Protein AF-A0A831YC00-F1 (afdb_monomer_lite)

Secondary structure (DSSP, 8-state):
------TTSEEEE-SSS-EEEE-GGG---HHHHHHHHHHHHHHHHHHHS---TTSTT--HHHHHHHHHHHHHHHHHHHHHHHHH-

Radius of gyration: 14.04 Å; chains: 1; bounding box: 34×26×39 Å

Structure (mmCIF, N/CA/C/O backbone):
data_AF-A0A831YC00-F1
#
_entry.id   AF-A0A831YC00-F1
#
loop_
_atom_site.group_PDB
_atom_site.id
_atom_site.type_symbol
_atom_site.label_atom_id
_atom_site.label_alt_id
_atom_site.label_comp_id
_atom_site.label_asym_id
_atom_site.label_entity_id
_atom_site.label_seq_id
_atom_site.pdbx_PDB_ins_code
_atom_site.Cartn_x
_atom_site.Cartn_y
_atom_site.Cartn_z
_atom_site.occupancy
_atom_site.B_iso_or_equiv
_atom_site.auth_seq_id
_atom_site.auth_comp_id
_atom_site.auth_asym_id
_atom_site.auth_atom_id
_atom_site.pdbx_PDB_model_num
ATOM 1 N N . MET A 1 1 ? -8.950 -5.141 17.960 1.00 32.53 1 MET A N 1
ATOM 2 C CA . MET A 1 1 ? -9.194 -6.026 16.790 1.00 32.53 1 MET A CA 1
ATOM 3 C C . MET A 1 1 ? -8.737 -5.265 15.558 1.00 32.53 1 MET A C 1
ATOM 5 O O . MET A 1 1 ? -9.453 -4.383 15.101 1.00 32.53 1 MET A O 1
ATOM 9 N N . VAL A 1 2 ? -7.533 -5.557 15.069 1.00 39.03 2 VAL A N 1
ATOM 10 C CA . VAL A 1 2 ? -6.964 -4.917 13.875 1.00 39.03 2 VAL A CA 1
ATOM 11 C C . VAL A 1 2 ? -7.797 -5.352 12.674 1.00 39.03 2 VAL A C 1
ATOM 13 O O . VAL A 1 2 ? -7.804 -6.536 12.335 1.00 39.03 2 VAL A O 1
ATOM 16 N N . ARG A 1 3 ? -8.569 -4.448 12.062 1.00 43.88 3 ARG A N 1
ATOM 17 C CA . ARG A 1 3 ? -9.260 -4.784 10.813 1.00 43.88 3 ARG A CA 1
ATOM 18 C C . ARG A 1 3 ? -8.210 -4.789 9.703 1.00 43.88 3 ARG A C 1
ATOM 20 O O . ARG A 1 3 ? -7.621 -3.741 9.455 1.00 43.88 3 ARG A O 1
ATOM 27 N N . PRO A 1 4 ? -7.960 -5.915 9.015 1.00 48.69 4 PRO A N 1
ATOM 28 C CA . PRO A 1 4 ? -7.192 -5.862 7.784 1.00 48.69 4 PRO A CA 1
ATOM 29 C C . PRO A 1 4 ? -7.975 -4.981 6.813 1.00 48.69 4 PRO A C 1
ATOM 31 O O . PRO A 1 4 ? -9.101 -5.324 6.437 1.00 48.69 4 PRO A O 1
ATOM 34 N N . TYR A 1 5 ? -7.418 -3.825 6.451 1.00 52.47 5 TYR A N 1
ATOM 35 C CA . TYR A 1 5 ? -8.006 -3.002 5.404 1.00 52.47 5 TYR A CA 1
ATOM 36 C C . TYR A 1 5 ? -8.073 -3.862 4.147 1.00 52.47 5 TYR A C 1
ATOM 38 O O . TYR A 1 5 ? -7.064 -4.360 3.638 1.00 52.47 5 TYR A O 1
ATOM 46 N N . LYS A 1 6 ? -9.305 -4.139 3.716 1.00 54.62 6 LYS A N 1
ATOM 47 C CA . LYS A 1 6 ? -9.562 -4.915 2.510 1.00 54.62 6 LYS A CA 1
ATOM 48 C C . LYS A 1 6 ? -8.945 -4.164 1.332 1.00 54.62 6 LYS A C 1
ATOM 50 O O . LYS A 1 6 ? -8.880 -2.939 1.330 1.00 54.62 6 LYS A O 1
ATOM 55 N N . THR A 1 7 ? -8.593 -4.893 0.279 1.00 53.91 7 THR A N 1
ATOM 56 C CA . THR A 1 7 ? -8.188 -4.355 -1.035 1.00 53.91 7 THR A CA 1
ATOM 57 C C . THR A 1 7 ? -9.161 -3.321 -1.631 1.00 53.91 7 THR 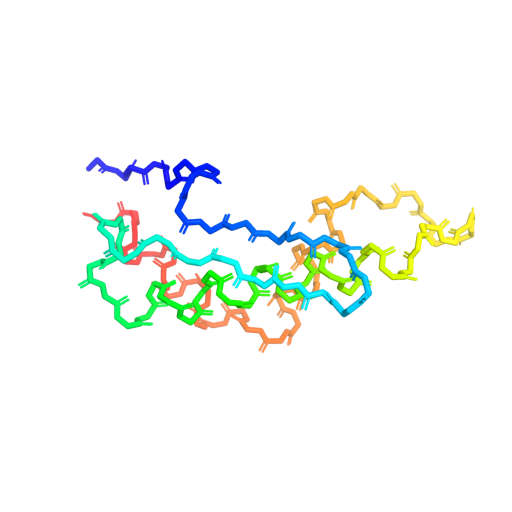A C 1
ATOM 59 O O . THR A 1 7 ? -8.854 -2.711 -2.646 1.00 53.91 7 THR A O 1
ATOM 62 N N . THR A 1 8 ? -10.325 -3.104 -1.013 1.00 61.56 8 THR A N 1
ATOM 63 C CA . THR A 1 8 ? -11.295 -2.051 -1.328 1.00 61.56 8 THR A CA 1
ATOM 64 C C . THR A 1 8 ? -10.950 -0.658 -0.784 1.00 61.56 8 THR A C 1
ATOM 66 O O . THR A 1 8 ? -11.606 0.293 -1.198 1.00 61.56 8 THR A O 1
ATOM 69 N N . THR A 1 9 ? -9.996 -0.508 0.147 1.00 76.38 9 THR A N 1
ATOM 70 C CA . THR A 1 9 ? -9.661 0.804 0.748 1.00 76.38 9 THR A CA 1
ATOM 71 C C . THR A 1 9 ? -8.799 1.665 -0.177 1.00 76.38 9 THR A C 1
ATOM 73 O O . THR A 1 9 ? -9.028 2.866 -0.290 1.00 76.38 9 THR A O 1
ATOM 76 N N . ALA A 1 10 ? -7.850 1.050 -0.881 1.00 82.06 10 ALA A N 1
ATOM 77 C CA . ALA A 1 10 ? -7.067 1.701 -1.922 1.00 82.06 10 ALA A CA 1
ATOM 78 C C . ALA A 1 10 ? -6.692 0.691 -3.007 1.00 82.06 10 ALA A C 1
ATOM 80 O O . ALA A 1 10 ? -6.397 -0.467 -2.699 1.00 82.06 10 ALA A O 1
ATOM 81 N N . PHE A 1 11 ? -6.692 1.127 -4.267 1.00 84.06 11 PHE A N 1
ATOM 82 C CA . PHE A 1 11 ? -6.156 0.325 -5.363 1.00 84.06 11 PHE A CA 1
ATOM 83 C C . PHE A 1 11 ? -5.610 1.190 -6.498 1.00 84.06 11 PHE A C 1
ATOM 85 O O . PHE A 1 11 ? -6.121 2.266 -6.814 1.00 84.06 11 PHE A O 1
ATOM 92 N N . THR A 1 12 ? -4.589 0.664 -7.161 1.00 84.44 12 THR A N 1
ATOM 93 C CA . THR A 1 12 ? -3.983 1.272 -8.340 1.00 84.44 12 THR A CA 1
ATOM 94 C C . THR A 1 12 ? -4.552 0.674 -9.618 1.00 84.44 12 THR A C 1
ATOM 96 O O . THR A 1 12 ? -4.475 -0.533 -9.854 1.00 84.44 12 THR A O 1
ATOM 99 N N . LYS A 1 13 ? -5.019 1.538 -10.520 1.00 86.06 13 LYS A N 1
ATOM 100 C CA . LYS A 1 13 ? -5.217 1.195 -11.927 1.00 86.06 13 LYS A CA 1
ATOM 101 C C . LYS A 1 13 ? -3.934 1.500 -12.698 1.00 86.06 13 LYS A C 1
ATOM 103 O O . LYS A 1 13 ? -3.559 2.657 -12.871 1.00 86.06 13 LYS A O 1
ATOM 108 N N . LEU A 1 14 ? -3.276 0.453 -13.190 1.00 81.12 14 LEU A N 1
ATOM 109 C CA . LEU A 1 14 ? -2.001 0.521 -13.921 1.00 81.12 14 LEU A CA 1
ATOM 110 C C . LEU A 1 14 ? -2.156 0.968 -15.393 1.00 81.12 14 LEU A C 1
ATOM 112 O O . LEU A 1 14 ? -1.401 0.539 -16.261 1.00 81.12 14 LEU A O 1
ATOM 116 N N . SER A 1 15 ? -3.148 1.811 -15.695 1.00 80.81 15 SER A N 1
ATOM 117 C CA . SER A 1 15 ? -3.286 2.447 -17.012 1.00 80.81 15 SER A CA 1
ATOM 118 C C . SER A 1 15 ? -2.145 3.439 -17.278 1.00 80.81 15 SER A C 1
ATOM 120 O O . SER A 1 15 ? -1.331 3.712 -16.401 1.00 80.81 15 SER A O 1
ATOM 122 N N . SER A 1 16 ? -2.063 3.996 -18.488 1.00 80.44 16 SER A N 1
ATOM 123 C CA . SER A 1 16 ? -1.182 5.134 -18.783 1.00 80.44 16 SER A CA 1
ATOM 124 C C . SER A 1 16 ? -2.025 6.408 -18.910 1.00 80.44 16 SER A C 1
ATOM 126 O O . SER A 1 16 ? -2.714 6.547 -19.921 1.00 80.44 16 SER A O 1
ATOM 128 N N . PRO A 1 17 ? -2.010 7.321 -17.917 1.00 81.50 17 PRO A N 1
ATOM 129 C CA . PRO A 1 17 ? -1.185 7.328 -16.700 1.00 81.50 17 PRO A CA 1
ATOM 130 C C . PRO A 1 17 ? -1.726 6.426 -15.563 1.00 81.50 17 PRO A C 1
ATOM 132 O O . PRO A 1 17 ? -2.926 6.117 -15.543 1.00 81.50 17 PRO A O 1
ATOM 135 N N . PRO A 1 18 ? -0.866 6.000 -14.612 1.00 85.62 18 PRO A N 1
ATOM 136 C CA . PRO A 1 18 ? -1.304 5.246 -13.441 1.00 85.62 18 PRO A CA 1
ATOM 137 C C . PRO A 1 18 ? -2.223 6.107 -12.578 1.00 85.62 18 PRO A C 1
ATOM 139 O O . PRO A 1 18 ? -1.962 7.294 -12.389 1.00 85.62 18 PRO A O 1
ATOM 142 N N . THR A 1 19 ? -3.296 5.527 -12.050 1.00 89.81 19 THR A N 1
ATOM 143 C CA . THR A 1 19 ? -4.257 6.251 -11.205 1.00 89.81 19 THR A CA 1
ATOM 144 C C . THR A 1 19 ? -4.486 5.490 -9.909 1.00 89.81 19 THR A C 1
ATOM 146 O O . THR A 1 19 ? -4.817 4.304 -9.940 1.00 89.81 19 THR A O 1
ATOM 149 N N . ILE A 1 20 ? -4.304 6.174 -8.780 1.00 89.62 20 ILE A N 1
ATOM 150 C CA . ILE A 1 20 ? -4.562 5.639 -7.442 1.00 89.62 20 ILE A CA 1
ATOM 151 C C . ILE A 1 20 ? -5.976 6.047 -7.038 1.00 89.62 20 ILE A C 1
ATOM 153 O O . ILE A 1 20 ? -6.320 7.226 -7.090 1.00 89.62 20 ILE A O 1
ATOM 157 N N . TYR A 1 21 ? -6.783 5.072 -6.639 1.00 88.88 21 TYR A N 1
ATOM 158 C CA . TYR A 1 21 ? -8.116 5.291 -6.097 1.00 88.88 21 TYR A CA 1
ATOM 159 C C . TYR A 1 21 ? -8.084 5.043 -4.594 1.00 88.88 21 TYR A C 1
ATOM 161 O O . TYR A 1 21 ? -7.618 3.993 -4.152 1.00 88.88 21 TYR A O 1
ATOM 169 N N . LEU A 1 22 ? -8.596 6.004 -3.828 1.00 87.44 22 LEU A N 1
ATOM 170 C CA . LEU A 1 22 ? -8.785 5.914 -2.384 1.00 87.44 22 LEU A CA 1
ATOM 171 C C . LEU A 1 22 ? -10.282 5.913 -2.085 1.00 87.44 22 LEU A C 1
ATOM 173 O O . LEU A 1 22 ? -11.044 6.643 -2.719 1.00 87.44 22 LEU A O 1
ATOM 177 N N . ASN A 1 23 ? -10.703 5.091 -1.131 1.00 86.25 23 ASN A N 1
ATOM 178 C CA . ASN A 1 23 ? -12.081 5.063 -0.671 1.00 86.25 23 ASN A CA 1
ATOM 179 C C . ASN A 1 23 ? -12.216 5.878 0.617 1.00 86.25 23 ASN A C 1
ATOM 181 O O . ASN A 1 23 ? -11.873 5.388 1.690 1.00 86.25 23 ASN A O 1
ATOM 185 N N . GLU A 1 24 ? -12.741 7.098 0.500 1.00 82.00 24 GLU A N 1
ATOM 186 C CA . GLU A 1 24 ? -12.931 8.023 1.627 1.00 82.00 24 GLU A CA 1
ATOM 187 C C . GLU A 1 24 ? -13.757 7.424 2.776 1.00 82.00 24 GLU A C 1
ATOM 189 O O . GLU A 1 24 ? -13.465 7.678 3.935 1.00 82.00 24 GLU A O 1
ATOM 194 N N . TYR A 1 25 ? -14.726 6.549 2.484 1.00 80.81 25 TYR A N 1
ATOM 195 C CA . TYR A 1 25 ? -15.593 5.937 3.501 1.00 80.81 25 TYR A CA 1
ATOM 196 C C . TYR A 1 25 ? -14.899 4.858 4.338 1.00 80.81 25 TYR A C 1
ATOM 198 O O . TYR A 1 25 ? -15.501 4.308 5.258 1.00 80.81 25 TYR A O 1
ATOM 206 N N . LEU A 1 26 ? -13.676 4.482 3.966 1.00 77.50 26 LEU A N 1
ATOM 207 C CA . LEU A 1 26 ? -12.882 3.455 4.633 1.00 77.50 26 LEU A CA 1
ATOM 208 C C . LEU A 1 26 ? -11.595 4.027 5.241 1.00 77.50 26 LEU A C 1
ATOM 210 O O . LEU A 1 26 ? -10.730 3.240 5.634 1.00 77.50 26 LEU A O 1
ATOM 214 N N . ILE A 1 27 ? -11.446 5.355 5.264 1.00 80.50 27 ILE A N 1
ATOM 215 C CA . ILE A 1 27 ? -10.253 6.042 5.752 1.00 80.50 27 ILE A CA 1
ATOM 216 C C . ILE A 1 27 ? -10.658 7.048 6.828 1.00 80.50 27 ILE A C 1
ATOM 218 O O . ILE A 1 27 ? -11.294 8.055 6.537 1.00 80.50 27 ILE A O 1
ATOM 222 N N . ASP A 1 28 ? -10.246 6.772 8.063 1.00 79.50 28 ASP A N 1
ATOM 223 C CA . ASP A 1 28 ? -10.632 7.562 9.237 1.00 79.50 28 ASP A CA 1
ATOM 224 C C . ASP A 1 28 ? -9.516 8.515 9.725 1.00 79.50 28 ASP A C 1
ATOM 226 O O . ASP A 1 28 ? -9.749 9.318 10.625 1.00 79.50 28 ASP A O 1
ATOM 230 N N . ASP A 1 29 ? -8.304 8.428 9.158 1.00 80.31 29 ASP A N 1
ATOM 231 C CA . ASP A 1 29 ? -7.102 9.137 9.630 1.00 80.31 29 ASP A CA 1
ATOM 232 C C . ASP A 1 29 ? -6.168 9.508 8.453 1.00 80.31 29 ASP A C 1
ATOM 234 O O . ASP A 1 29 ? -6.015 8.746 7.492 1.00 80.31 29 ASP A O 1
ATOM 238 N N . GLU A 1 30 ? -5.532 10.680 8.526 1.00 80.38 30 GLU A N 1
ATOM 239 C CA . GLU A 1 30 ? -4.561 11.187 7.546 1.00 80.38 30 GLU A CA 1
ATOM 240 C C . GLU A 1 30 ? -3.309 10.298 7.450 1.00 80.38 30 GLU A C 1
ATOM 242 O O . GLU A 1 30 ? -2.799 10.059 6.353 1.00 80.38 30 GLU A O 1
ATOM 247 N N . GLU A 1 31 ? -2.852 9.712 8.557 1.00 77.25 31 GLU A N 1
ATOM 248 C CA . GLU A 1 31 ? -1.717 8.779 8.550 1.00 77.25 31 GLU A CA 1
ATOM 249 C C . GLU A 1 31 ? -2.027 7.512 7.739 1.00 77.25 31 GLU A C 1
ATOM 251 O O . GLU A 1 31 ? -1.161 6.943 7.067 1.00 77.25 31 GLU A O 1
ATOM 256 N N . VAL A 1 32 ? -3.294 7.085 7.746 1.00 76.50 32 VAL A N 1
ATOM 257 C CA . VAL A 1 32 ? -3.762 5.949 6.944 1.00 76.50 32 VAL A CA 1
ATOM 258 C C . VAL A 1 32 ? -3.738 6.311 5.458 1.00 76.50 32 VAL A C 1
ATOM 260 O O . VAL A 1 32 ? -3.339 5.480 4.640 1.00 76.50 32 VAL A O 1
ATOM 263 N N . VAL A 1 33 ? -4.091 7.552 5.098 1.00 82.69 33 VAL A N 1
ATOM 264 C CA . VAL A 1 33 ? -3.953 8.058 3.721 1.00 82.69 33 VAL A CA 1
ATOM 265 C C . VAL A 1 33 ? -2.491 8.000 3.275 1.00 82.69 33 VAL A C 1
ATOM 267 O O . VAL A 1 33 ? -2.210 7.487 2.188 1.00 82.69 33 VAL A O 1
ATOM 270 N N . GLU A 1 34 ? -1.558 8.473 4.109 1.00 83.44 34 GLU A N 1
ATOM 271 C CA . GLU A 1 34 ? -0.121 8.478 3.797 1.00 83.44 34 GLU A CA 1
ATOM 272 C C . GLU A 1 34 ? 0.397 7.052 3.544 1.00 83.44 34 GLU A C 1
ATOM 274 O O . GLU A 1 34 ? 1.040 6.787 2.521 1.00 83.44 34 GLU A O 1
ATOM 279 N N . TYR A 1 35 ? 0.043 6.101 4.414 1.00 80.25 35 TYR A N 1
ATOM 280 C CA . TYR A 1 35 ? 0.415 4.695 4.250 1.00 80.25 35 TYR A CA 1
ATOM 281 C C . TYR A 1 35 ? -0.142 4.076 2.957 1.00 80.25 35 TYR A C 1
ATOM 283 O O . TYR A 1 35 ? 0.583 3.396 2.222 1.00 80.25 35 TYR A O 1
ATOM 291 N N . LEU A 1 36 ? -1.422 4.312 2.653 1.00 83.62 36 LEU A N 1
ATOM 292 C CA . LEU A 1 36 ? -2.073 3.762 1.461 1.00 83.62 36 LEU A CA 1
ATOM 293 C C . 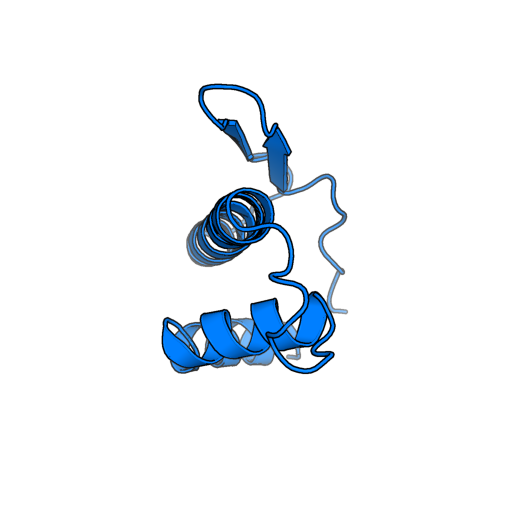LEU A 1 36 ? -1.479 4.340 0.174 1.00 83.62 36 LEU A C 1
ATOM 295 O O . LEU A 1 36 ? -1.221 3.590 -0.768 1.00 83.62 36 LEU A O 1
ATOM 299 N N . LEU A 1 37 ? -1.192 5.643 0.140 1.00 85.50 37 LEU A N 1
ATOM 300 C CA . LEU A 1 37 ? -0.520 6.276 -0.995 1.00 85.50 37 LEU A CA 1
ATOM 301 C C . LEU A 1 37 ? 0.875 5.689 -1.223 1.00 85.50 37 LEU A C 1
ATOM 303 O O . LEU A 1 37 ? 1.210 5.340 -2.356 1.00 85.50 37 LEU A O 1
ATOM 307 N N . LEU A 1 38 ? 1.671 5.522 -0.162 1.00 82.75 38 LEU A N 1
ATOM 308 C CA . LEU A 1 38 ? 2.999 4.909 -0.254 1.00 82.75 38 LEU A CA 1
ATOM 309 C C . LEU A 1 38 ? 2.924 3.478 -0.795 1.00 82.75 38 LEU A C 1
ATOM 311 O O . LEU A 1 38 ? 3.677 3.121 -1.706 1.00 82.75 38 LEU A O 1
ATOM 315 N N . ARG A 1 39 ? 1.982 2.675 -0.292 1.00 82.06 39 ARG A N 1
ATOM 316 C CA . ARG A 1 39 ? 1.742 1.311 -0.775 1.00 82.06 39 ARG A CA 1
ATOM 317 C C . ARG A 1 39 ? 1.423 1.292 -2.271 1.00 82.06 39 ARG A C 1
ATOM 319 O O . ARG A 1 39 ? 2.053 0.546 -3.021 1.00 82.06 39 ARG A O 1
ATOM 326 N N . GLU A 1 40 ? 0.470 2.104 -2.714 1.00 86.06 40 GLU A N 1
ATOM 327 C CA . GLU A 1 40 ? 0.022 2.130 -4.109 1.00 86.06 40 GLU A CA 1
ATOM 328 C C . GLU A 1 40 ? 1.098 2.681 -5.066 1.00 86.06 40 GLU A C 1
ATOM 330 O O . GLU A 1 40 ? 1.314 2.133 -6.150 1.00 86.06 40 GLU A O 1
ATOM 335 N N . LEU A 1 41 ? 1.879 3.680 -4.644 1.00 85.12 41 LEU A N 1
ATOM 336 C CA . LEU A 1 41 ? 3.042 4.158 -5.401 1.00 85.12 41 LEU A CA 1
ATOM 337 C C . LEU A 1 41 ? 4.103 3.064 -5.589 1.00 85.12 41 LEU A C 1
ATOM 339 O O . LEU A 1 41 ? 4.675 2.930 -6.676 1.00 85.12 41 LEU A O 1
ATOM 343 N N . MET A 1 42 ? 4.342 2.238 -4.568 1.00 80.12 42 MET A N 1
ATOM 344 C CA . MET A 1 42 ? 5.234 1.083 -4.698 1.00 80.12 42 MET A CA 1
ATOM 345 C C . MET A 1 42 ? 4.667 0.024 -5.642 1.00 80.12 42 MET A C 1
ATOM 347 O O . MET A 1 42 ? 5.428 -0.527 -6.434 1.00 80.12 42 MET A O 1
ATOM 351 N N . HIS A 1 43 ? 3.353 -0.218 -5.633 1.00 79.12 43 HIS A N 1
ATOM 352 C CA . HIS A 1 43 ? 2.700 -1.085 -6.619 1.00 79.12 43 HIS A CA 1
ATOM 353 C C . HIS A 1 43 ? 2.947 -0.597 -8.057 1.00 79.12 43 HIS A C 1
ATOM 355 O O . HIS A 1 43 ? 3.308 -1.399 -8.921 1.00 79.12 43 HIS A O 1
ATOM 361 N N . ILE A 1 44 ? 2.838 0.712 -8.317 1.00 82.88 44 ILE A N 1
ATOM 362 C CA . ILE A 1 44 ? 3.160 1.303 -9.628 1.00 82.88 44 ILE A CA 1
ATOM 363 C C . ILE A 1 44 ? 4.631 1.069 -9.979 1.00 82.88 44 ILE A C 1
ATOM 365 O O . ILE A 1 44 ? 4.942 0.609 -11.081 1.00 82.88 44 ILE A O 1
ATOM 369 N N . LYS A 1 45 ? 5.547 1.360 -9.046 1.00 77.31 45 LYS A N 1
ATOM 370 C CA . LYS A 1 45 ? 6.991 1.250 -9.282 1.00 77.31 45 LYS A CA 1
ATOM 371 C C . LYS A 1 45 ? 7.414 -0.198 -9.530 1.00 77.31 45 LYS A C 1
ATOM 373 O O . LYS A 1 45 ? 8.123 -0.459 -10.496 1.00 77.31 45 LYS A O 1
ATOM 378 N N . LEU A 1 46 ? 6.955 -1.142 -8.712 1.00 73.50 46 LEU A N 1
ATOM 379 C CA . LEU A 1 46 ? 7.248 -2.567 -8.874 1.00 73.50 46 LEU A CA 1
ATOM 380 C C . LEU A 1 46 ? 6.636 -3.133 -10.160 1.00 73.50 46 LEU A C 1
ATOM 382 O O . LEU A 1 46 ? 7.251 -3.985 -10.793 1.00 73.50 46 LEU A O 1
ATOM 386 N N . ASN A 1 47 ? 5.470 -2.640 -10.587 1.00 74.81 47 ASN A N 1
ATOM 387 C CA . ASN A 1 47 ? 4.878 -3.046 -11.859 1.00 74.81 47 ASN A CA 1
ATOM 388 C C . ASN A 1 47 ? 5.609 -2.456 -13.081 1.00 74.81 47 ASN A C 1
ATOM 390 O O . ASN A 1 47 ? 5.724 -3.127 -14.103 1.00 74.81 47 ASN A O 1
ATOM 394 N N . MET A 1 48 ? 6.127 -1.222 -12.994 1.00 68.50 48 MET A N 1
ATOM 395 C CA . MET A 1 48 ? 6.932 -0.611 -14.067 1.00 68.50 48 MET A CA 1
ATOM 396 C C . MET A 1 48 ? 8.256 -1.338 -14.314 1.00 68.50 48 MET A C 1
ATOM 398 O O . MET A 1 48 ? 8.766 -1.309 -15.432 1.00 68.50 48 MET A O 1
ATOM 402 N N . TYR A 1 49 ? 8.814 -1.979 -13.287 1.00 62.28 49 TYR A N 1
ATOM 403 C CA . TYR A 1 49 ? 10.030 -2.780 -13.392 1.00 62.28 49 TYR A CA 1
ATOM 404 C C . TYR A 1 49 ? 9.680 -4.255 -13.169 1.00 62.28 49 TYR A C 1
ATOM 406 O O . TYR A 1 49 ? 9.923 -4.778 -12.076 1.00 62.28 49 TYR A O 1
ATOM 414 N N . PRO A 1 50 ? 9.113 -4.946 -14.183 1.00 58.16 50 PRO A N 1
ATOM 415 C CA . PRO A 1 50 ? 8.880 -6.378 -14.086 1.00 58.16 50 PRO A CA 1
ATOM 416 C C . PRO A 1 50 ? 10.197 -7.073 -13.718 1.00 58.16 50 PRO A C 1
ATOM 418 O O . PRO A 1 50 ? 11.269 -6.603 -14.115 1.00 58.16 50 PRO A O 1
ATOM 421 N N . PRO A 1 51 ? 10.145 -8.156 -12.923 1.00 53.31 51 PRO A N 1
ATOM 422 C CA . PRO A 1 51 ? 11.329 -8.757 -12.332 1.00 53.31 51 PRO A CA 1
ATOM 423 C C . PRO A 1 51 ? 12.379 -9.026 -13.410 1.00 53.31 51 PRO A C 1
ATOM 425 O O . PRO A 1 51 ? 12.185 -9.854 -14.302 1.00 53.31 51 PRO A O 1
A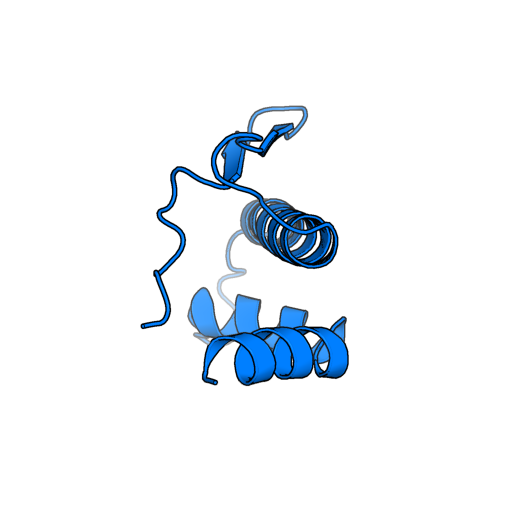TOM 428 N N . ILE A 1 52 ? 13.501 -8.307 -13.325 1.00 53.72 52 ILE A N 1
ATOM 429 C CA . ILE A 1 52 ? 14.674 -8.593 -14.140 1.00 53.72 52 ILE A CA 1
ATOM 430 C C . ILE A 1 52 ? 15.051 -10.029 -13.786 1.00 53.72 52 I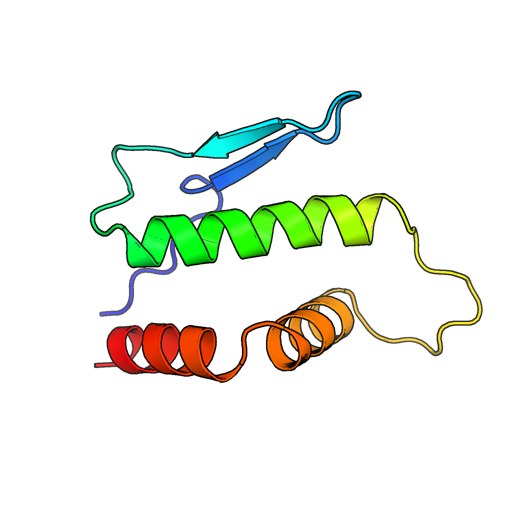LE A C 1
ATOM 432 O O . ILE A 1 52 ? 15.230 -10.354 -12.613 1.00 53.72 52 ILE A O 1
ATOM 436 N N . ARG A 1 53 ? 15.162 -10.905 -14.786 1.00 51.19 53 ARG A N 1
ATOM 437 C CA . ARG A 1 53 ? 15.417 -12.348 -14.603 1.00 51.19 53 ARG A CA 1
ATOM 438 C C . ARG A 1 53 ? 16.679 -12.666 -13.772 1.00 51.19 53 ARG A C 1
ATOM 440 O O . ARG A 1 53 ? 16.874 -13.807 -13.381 1.00 51.19 53 ARG A O 1
ATOM 447 N N . TYR A 1 54 ? 17.492 -11.653 -13.467 1.00 48.03 54 TYR A N 1
ATOM 448 C CA . TYR A 1 54 ? 18.747 -11.713 -12.723 1.00 48.03 54 TYR A CA 1
ATOM 449 C C . TYR A 1 54 ? 18.706 -11.085 -11.312 1.00 48.03 54 TYR A C 1
ATOM 451 O O . TYR A 1 54 ? 19.728 -11.101 -10.638 1.00 48.03 54 TYR A O 1
ATOM 459 N N . THR A 1 55 ? 17.574 -10.557 -10.810 1.00 52.09 55 THR A N 1
ATOM 460 C CA . THR A 1 55 ? 17.506 -9.935 -9.456 1.00 52.09 55 THR A CA 1
ATOM 461 C C . THR A 1 55 ? 17.397 -10.930 -8.285 1.00 52.09 55 THR A C 1
ATOM 463 O O . THR A 1 55 ? 16.925 -10.568 -7.213 1.00 52.09 55 THR A O 1
ATOM 466 N N . GLY A 1 56 ? 17.832 -12.181 -8.460 1.00 54.72 56 GLY A N 1
ATOM 467 C CA . GLY A 1 56 ? 18.054 -13.092 -7.330 1.00 54.72 56 GLY A CA 1
ATOM 468 C C . GLY A 1 56 ? 16.800 -13.515 -6.555 1.00 54.72 56 GLY A C 1
ATOM 469 O O . GLY A 1 56 ? 16.799 -13.461 -5.335 1.00 54.72 56 GLY A O 1
ATOM 470 N N . GLY A 1 57 ? 15.732 -13.934 -7.241 1.00 62.72 57 GLY A N 1
ATOM 471 C CA . GLY A 1 57 ? 14.676 -14.768 -6.637 1.00 62.72 57 GLY A CA 1
ATOM 472 C C . GLY A 1 57 ? 13.763 -14.137 -5.575 1.00 62.72 57 GLY A C 1
ATOM 473 O O . GLY A 1 57 ? 12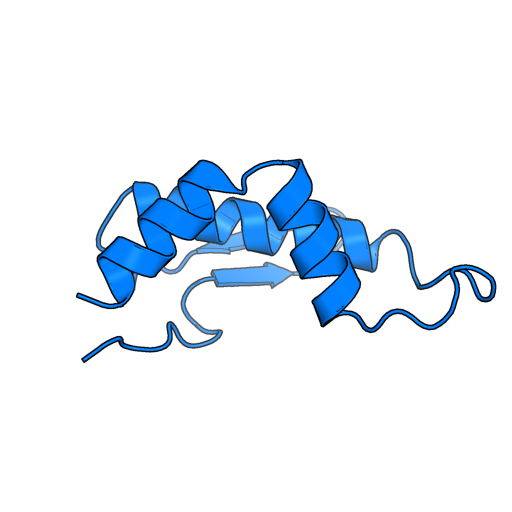.846 -14.818 -5.131 1.00 62.72 57 GLY A O 1
ATOM 474 N N . LEU A 1 58 ? 13.955 -12.869 -5.193 1.00 64.75 58 LEU A N 1
ATOM 475 C CA . LEU A 1 58 ? 13.115 -12.216 -4.183 1.00 64.75 58 LEU A CA 1
ATOM 476 C C . LEU A 1 58 ? 11.652 -12.129 -4.636 1.00 64.75 58 LEU A C 1
ATOM 478 O O . LEU A 1 58 ? 11.346 -11.649 -5.739 1.00 64.75 58 LEU A O 1
ATOM 482 N N . SER A 1 59 ? 10.754 -12.559 -3.754 1.00 68.50 59 SER A N 1
ATOM 483 C CA . SER A 1 59 ? 9.310 -12.463 -3.917 1.00 68.50 59 SER A CA 1
ATOM 484 C C . SER A 1 59 ? 8.850 -11.002 -3.961 1.00 68.50 59 SER A C 1
ATOM 486 O O . SER A 1 59 ? 9.536 -10.078 -3.518 1.00 68.50 59 SER A O 1
ATOM 488 N N . TYR A 1 60 ? 7.653 -10.778 -4.506 1.00 65.75 60 TYR A N 1
ATOM 489 C CA . TYR A 1 60 ? 7.035 -9.449 -4.543 1.00 65.75 60 TYR A CA 1
ATOM 490 C C . TYR A 1 60 ? 6.954 -8.816 -3.146 1.00 65.75 60 TYR A C 1
ATOM 492 O O . TYR A 1 60 ? 7.239 -7.631 -2.991 1.00 65.75 60 TYR A O 1
ATOM 500 N N . ALA A 1 61 ? 6.623 -9.627 -2.137 1.00 67.19 61 ALA A N 1
ATOM 501 C CA . ALA A 1 61 ? 6.536 -9.195 -0.750 1.00 67.19 61 ALA A CA 1
ATOM 502 C C . ALA A 1 61 ? 7.895 -8.735 -0.211 1.00 67.19 61 ALA A C 1
ATOM 504 O O . ALA A 1 61 ? 7.965 -7.671 0.381 1.00 67.19 61 ALA A O 1
ATOM 505 N N . GLU A 1 62 ? 8.977 -9.469 -0.478 1.00 70.62 62 GLU A N 1
ATOM 506 C CA . GLU A 1 62 ? 10.322 -9.096 -0.016 1.00 70.62 62 GLU A CA 1
ATOM 507 C C . GLU A 1 62 ? 10.835 -7.818 -0.690 1.00 70.62 62 GLU A C 1
ATOM 509 O O . GLU A 1 62 ? 11.466 -6.985 -0.046 1.00 70.62 62 GLU A O 1
ATOM 514 N N . LYS A 1 63 ? 10.532 -7.619 -1.980 1.00 70.88 63 LYS A N 1
ATOM 515 C CA . LYS A 1 63 ? 10.871 -6.371 -2.686 1.00 70.88 63 LYS A CA 1
ATOM 516 C C . LYS A 1 63 ? 10.091 -5.188 -2.134 1.00 70.88 63 LYS A C 1
ATOM 518 O O . LYS A 1 63 ? 10.659 -4.119 -1.933 1.00 70.88 63 LYS A O 1
ATOM 523 N N . PHE A 1 64 ? 8.798 -5.387 -1.905 1.00 69.94 64 PHE A N 1
ATOM 524 C CA . PHE A 1 64 ? 7.935 -4.384 -1.307 1.00 69.94 64 PHE A CA 1
ATOM 525 C C . PHE A 1 64 ? 8.422 -4.023 0.100 1.00 69.94 64 PHE A C 1
ATOM 527 O O . PHE A 1 64 ? 8.674 -2.854 0.363 1.00 69.94 64 PHE A O 1
ATOM 534 N N . ASP A 1 65 ? 8.659 -5.015 0.956 1.00 68.56 65 ASP A N 1
ATOM 535 C CA . ASP A 1 65 ? 9.113 -4.820 2.334 1.00 68.56 65 ASP A CA 1
ATOM 536 C C . ASP A 1 65 ? 10.505 -4.171 2.388 1.00 68.56 65 ASP A C 1
ATOM 538 O O . ASP A 1 65 ? 10.720 -3.247 3.162 1.00 68.56 65 ASP A O 1
ATOM 542 N N . SER A 1 66 ? 11.426 -4.544 1.491 1.00 70.44 66 SER A N 1
ATOM 543 C CA . SER A 1 66 ? 12.751 -3.918 1.389 1.00 70.44 66 SER A CA 1
ATOM 544 C C . SER A 1 66 ? 12.685 -2.438 1.000 1.00 70.44 66 SER A C 1
ATOM 546 O O . SER A 1 66 ? 13.354 -1.611 1.619 1.00 70.44 66 SER A O 1
ATOM 548 N N . VAL A 1 67 ? 11.869 -2.080 0.002 1.00 68.88 67 VAL A N 1
ATOM 549 C CA . VAL A 1 67 ? 11.685 -0.681 -0.423 1.00 68.88 67 VAL A CA 1
ATOM 550 C C . VAL A 1 67 ? 11.000 0.117 0.684 1.00 68.88 67 VAL A C 1
ATOM 552 O O . VAL A 1 67 ? 11.414 1.227 1.010 1.00 68.88 67 VAL A O 1
ATOM 555 N N . LEU A 1 68 ? 9.985 -0.463 1.309 1.00 69.31 68 LEU A N 1
ATOM 556 C CA . LEU A 1 68 ? 9.202 0.182 2.352 1.00 69.31 68 LEU A CA 1
ATOM 557 C C . LEU A 1 68 ? 10.031 0.393 3.632 1.00 69.31 68 LEU A C 1
ATOM 559 O O . LEU A 1 68 ? 10.028 1.488 4.192 1.00 69.31 68 LEU A O 1
ATOM 563 N N . HIS A 1 69 ? 10.859 -0.585 4.006 1.00 68.31 69 HIS A N 1
ATOM 564 C CA . HIS A 1 69 ? 11.863 -0.468 5.065 1.00 68.31 69 HIS A CA 1
ATOM 565 C C . HIS A 1 69 ? 12.992 0.518 4.706 1.00 68.31 69 HIS A C 1
ATOM 567 O O . HIS A 1 69 ? 13.606 1.106 5.592 1.00 68.31 69 HIS A O 1
ATOM 573 N N . PHE A 1 70 ? 13.315 0.728 3.431 1.00 67.50 70 PHE A N 1
ATOM 574 C CA . PHE A 1 70 ? 14.332 1.714 3.059 1.00 67.50 70 PHE A CA 1
ATOM 575 C C . PHE A 1 70 ? 13.810 3.156 3.150 1.00 67.50 70 PHE A C 1
ATOM 577 O O . PHE A 1 70 ? 14.519 4.031 3.636 1.00 67.50 70 PHE A O 1
ATOM 584 N N . PHE A 1 71 ? 12.576 3.408 2.701 1.00 65.25 71 PHE A N 1
ATOM 585 C CA . PHE A 1 71 ? 12.037 4.769 2.581 1.00 65.25 71 PHE A CA 1
ATOM 586 C C . PHE A 1 71 ? 11.212 5.244 3.781 1.00 65.25 71 PHE A C 1
ATOM 588 O O . PHE A 1 71 ? 11.147 6.447 4.015 1.00 65.25 71 PHE A O 1
ATOM 595 N N . ALA A 1 72 ? 10.559 4.340 4.514 1.00 67.94 72 ALA A N 1
ATOM 596 C CA . ALA A 1 72 ? 9.544 4.724 5.497 1.00 67.94 72 ALA A CA 1
ATOM 597 C C . ALA A 1 72 ? 9.460 3.775 6.705 1.00 67.94 72 ALA A C 1
ATOM 599 O O . ALA A 1 72 ? 8.399 3.661 7.311 1.00 67.94 72 ALA A O 1
ATOM 600 N N . LYS A 1 73 ? 10.557 3.094 7.072 1.00 70.50 73 LYS A N 1
ATOM 601 C CA . LYS A 1 73 ? 10.561 2.093 8.157 1.00 70.50 73 LYS A CA 1
ATOM 602 C C . LYS A 1 73 ? 9.930 2.597 9.450 1.00 70.50 73 LYS A C 1
ATOM 604 O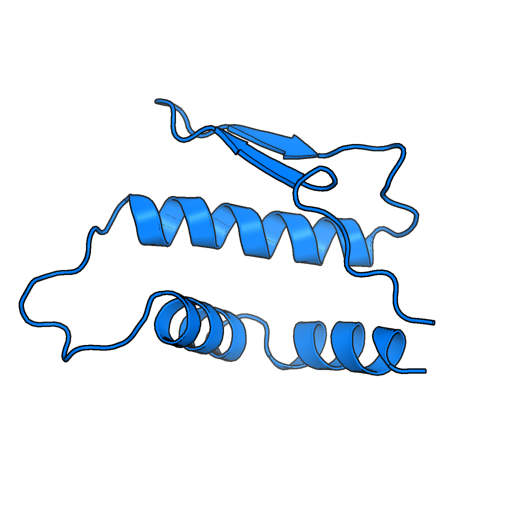 O . LYS A 1 73 ? 9.062 1.931 9.989 1.00 70.50 73 LYS A O 1
ATOM 609 N N . GLU A 1 74 ? 10.392 3.739 9.948 1.00 69.94 74 GLU A N 1
ATOM 610 C CA . GLU A 1 74 ? 9.989 4.262 11.256 1.00 69.94 74 GLU A CA 1
ATOM 611 C C . GLU A 1 74 ? 8.495 4.593 11.287 1.00 69.94 74 GLU A C 1
ATOM 613 O O . GLU A 1 74 ? 7.776 4.043 12.112 1.00 69.94 74 GLU A O 1
ATOM 618 N N . LYS A 1 75 ? 8.010 5.360 10.302 1.00 69.00 75 LYS A N 1
ATOM 619 C CA . LYS A 1 75 ? 6.581 5.669 10.148 1.00 69.00 75 LYS A CA 1
ATOM 620 C C . LYS A 1 75 ? 5.722 4.419 9.967 1.00 69.00 75 LYS A C 1
ATOM 622 O O . LYS A 1 75 ? 4.631 4.327 10.510 1.00 69.00 75 LYS A O 1
ATOM 627 N N . VAL A 1 76 ? 6.186 3.445 9.188 1.00 66.75 76 VAL A N 1
ATOM 628 C CA . VAL A 1 76 ? 5.419 2.218 8.938 1.00 66.75 76 VAL A CA 1
ATOM 629 C C . VAL A 1 76 ? 5.335 1.364 10.190 1.00 66.75 76 VAL A C 1
ATOM 631 O O . VAL A 1 76 ? 4.277 0.803 10.456 1.00 66.75 76 VAL A O 1
ATOM 634 N N . GLU A 1 77 ? 6.430 1.231 10.934 1.00 73.12 77 GLU A N 1
ATOM 635 C CA . GLU A 1 77 ? 6.435 0.486 12.189 1.00 73.12 77 GLU A CA 1
ATOM 636 C C . GLU A 1 77 ? 5.625 1.222 13.262 1.00 73.12 77 GLU A C 1
ATOM 638 O O . GLU A 1 77 ? 4.860 0.577 13.963 1.00 73.12 77 GLU A O 1
ATOM 643 N N . GLU A 1 78 ? 5.668 2.556 13.326 1.00 73.69 78 GLU A N 1
ATOM 644 C CA . GLU A 1 78 ? 4.797 3.361 14.194 1.00 73.69 78 GLU A CA 1
ATOM 645 C C . GLU A 1 78 ? 3.312 3.139 13.878 1.00 73.69 78 GLU A C 1
ATOM 647 O O . GLU A 1 78 ? 2.522 2.832 14.773 1.00 73.69 78 GLU A O 1
ATOM 652 N N . ILE A 1 79 ? 2.941 3.199 12.595 1.00 67.88 79 ILE A N 1
ATOM 653 C CA . ILE A 1 79 ? 1.585 2.899 12.130 1.00 67.88 79 ILE A CA 1
ATOM 654 C C . ILE A 1 79 ? 1.241 1.440 12.469 1.00 67.88 79 ILE A C 1
ATOM 656 O O . ILE A 1 79 ? 0.210 1.182 13.079 1.00 67.88 79 ILE A O 1
ATOM 660 N N . ARG A 1 80 ? 2.111 0.465 12.174 1.00 66.94 80 ARG A N 1
ATOM 661 C CA . ARG A 1 80 ? 1.885 -0.958 12.497 1.00 66.94 80 ARG A CA 1
ATOM 662 C C . ARG A 1 80 ? 1.725 -1.222 13.993 1.00 66.94 80 ARG A C 1
ATOM 664 O O . ARG A 1 80 ? 0.892 -2.048 14.356 1.00 66.94 80 ARG A O 1
ATOM 671 N N . GLU A 1 81 ? 2.506 -0.575 14.850 1.00 68.94 81 GLU A N 1
ATOM 672 C CA . GLU A 1 81 ? 2.442 -0.742 16.304 1.00 68.94 81 GLU A CA 1
ATOM 673 C C . GLU A 1 81 ? 1.202 -0.054 16.886 1.00 68.94 81 GLU A C 1
ATOM 675 O O . GLU A 1 81 ? 0.477 -0.685 17.658 1.00 68.94 81 GLU A O 1
ATOM 680 N N . ARG A 1 82 ? 0.850 1.160 16.422 1.00 62.94 82 ARG A N 1
ATOM 681 C CA . ARG A 1 82 ? -0.466 1.770 16.709 1.00 62.94 82 ARG A CA 1
ATOM 682 C C . ARG A 1 82 ? -1.614 0.866 16.278 1.00 62.94 82 ARG A C 1
ATOM 684 O O . ARG A 1 82 ? -2.668 0.882 16.901 1.00 62.94 82 ARG A O 1
ATOM 691 N N . TRP A 1 83 ? -1.416 0.071 15.230 1.00 62.00 83 TRP A N 1
ATOM 692 C CA . TRP A 1 83 ? -2.424 -0.857 14.734 1.00 62.00 83 TRP A CA 1
ATOM 693 C C . TRP A 1 83 ? -2.471 -2.177 15.499 1.00 62.00 83 TRP A C 1
ATOM 695 O O . TRP A 1 83 ? -3.490 -2.849 15.402 1.00 62.00 83 TRP A O 1
ATOM 705 N N . LYS A 1 84 ? -1.419 -2.583 16.224 1.00 53.78 84 LYS A N 1
ATOM 706 C CA . LYS A 1 84 ? -1.425 -3.794 17.068 1.00 53.78 84 LYS A CA 1
ATOM 707 C C . LYS A 1 84 ? -2.071 -3.572 18.440 1.00 53.78 84 LYS A C 1
ATOM 709 O O . LYS A 1 84 ? -2.534 -4.558 19.020 1.00 53.78 84 LYS A O 1
ATOM 714 N N . SER A 1 85 ? -2.070 -2.335 18.948 1.00 39.97 85 SER A N 1
ATOM 715 C CA . SER A 1 85 ? -2.727 -1.947 20.210 1.00 39.97 85 SER A CA 1
ATOM 716 C C . SER A 1 85 ? -4.254 -1.886 20.102 1.00 39.97 85 SER A C 1
ATOM 718 O O . SER A 1 85 ? -4.880 -1.869 21.186 1.00 39.97 85 SER A O 1
#

Sequence (85 aa):
MVRPYKTTTAFTKLSSPPTIYLNEYLIDDEEVVEYLLLRELMHIKLNMYPPIRYTGGLSYAEKFDSVLHFFAKEKVEEIRERWKS

Foldseek 3Di:
DQDPQPPVQWEWDLPVVIDIDGDPVSDDDPLVVVVRVLLRVVVNVCVVCPDDPPPPPDDPVRVSVVVCCVPPVVSVVVVVVVSVD

pLDDT: mean 70.81, std 12.9, range [32.53, 89.81]